Protein AF-A0A8J2THC9-F1 (afdb_monomer)

Radius of gyration: 13.98 Å; Cα contacts (8 Å, |Δi|>4): 64; chains: 1; bounding box: 25×40×31 Å

Structure (mmCIF, N/CA/C/O backbone):
data_AF-A0A8J2THC9-F1
#
_entry.id   AF-A0A8J2THC9-F1
#
loop_
_atom_site.group_PDB
_atom_site.id
_atom_site.type_symbol
_atom_site.label_atom_id
_atom_site.label_alt_id
_atom_site.label_comp_id
_atom_site.label_asym_id
_atom_site.label_entity_id
_atom_site.label_seq_id
_atom_site.pdbx_PDB_ins_code
_atom_site.Cartn_x
_atom_site.Cartn_y
_atom_site.Cartn_z
_atom_site.occupancy
_atom_site.B_iso_or_equiv
_atom_site.auth_seq_id
_atom_site.auth_comp_id
_atom_site.auth_asym_id
_atom_site.auth_atom_id
_atom_site.pdbx_PDB_model_num
ATOM 1 N N . MET A 1 1 ? 8.620 -0.823 -19.005 1.00 68.25 1 MET A N 1
ATOM 2 C CA . MET A 1 1 ? 9.401 -1.622 -18.018 1.00 68.25 1 MET A CA 1
ATOM 3 C C . MET A 1 1 ? 8.425 -1.948 -16.909 1.00 68.25 1 MET A C 1
ATOM 5 O O . MET A 1 1 ? 7.731 -1.033 -16.500 1.00 68.25 1 MET A O 1
ATOM 9 N N . ILE A 1 2 ? 8.343 -3.196 -16.440 1.00 77.62 2 ILE A N 1
ATOM 10 C CA . ILE A 1 2 ? 7.321 -3.567 -15.446 1.00 77.62 2 ILE A CA 1
ATOM 11 C C . ILE A 1 2 ? 7.784 -3.161 -14.039 1.00 77.62 2 ILE A C 1
ATOM 13 O O . ILE A 1 2 ? 8.831 -3.613 -13.577 1.00 77.62 2 ILE A O 1
ATOM 17 N N . TYR A 1 3 ? 6.990 -2.335 -13.363 1.00 81.00 3 TYR A N 1
ATOM 18 C CA . TYR A 1 3 ? 7.153 -1.910 -11.978 1.00 81.00 3 TYR A CA 1
ATOM 19 C C . TYR A 1 3 ? 6.309 -2.796 -11.065 1.00 81.00 3 TYR A C 1
ATOM 21 O O . TYR A 1 3 ? 5.084 -2.803 -11.155 1.00 81.00 3 TYR A O 1
ATOM 29 N N . LEU A 1 4 ? 6.960 -3.542 -10.175 1.00 81.88 4 LEU A N 1
ATOM 30 C CA . LEU A 1 4 ? 6.278 -4.325 -9.150 1.00 81.88 4 LEU A CA 1
ATOM 31 C C . LEU A 1 4 ? 6.023 -3.445 -7.922 1.00 81.88 4 LEU A C 1
ATOM 33 O O . LEU A 1 4 ? 6.967 -2.882 -7.369 1.00 81.88 4 LEU A O 1
ATOM 37 N N . LEU A 1 5 ? 4.764 -3.334 -7.501 1.00 83.06 5 LEU A N 1
ATOM 38 C CA . LEU A 1 5 ? 4.397 -2.580 -6.304 1.00 83.06 5 LEU A CA 1
ATOM 39 C C . LEU A 1 5 ? 4.612 -3.408 -5.040 1.00 83.06 5 LEU A C 1
ATOM 41 O O . LEU A 1 5 ? 4.187 -4.561 -4.963 1.00 83.06 5 LEU A O 1
ATOM 45 N N . ASP A 1 6 ? 5.216 -2.787 -4.032 1.00 86.31 6 ASP A N 1
ATOM 46 C CA . ASP A 1 6 ? 5.275 -3.312 -2.675 1.00 86.31 6 ASP A CA 1
ATOM 47 C C . ASP A 1 6 ? 4.085 -2.814 -1.838 1.00 86.31 6 ASP A C 1
ATOM 49 O O . ASP A 1 6 ? 3.394 -1.840 -2.169 1.00 86.31 6 ASP A O 1
ATOM 53 N N . THR A 1 7 ? 3.852 -3.484 -0.712 1.00 83.75 7 THR A N 1
ATOM 54 C CA . THR A 1 7 ? 2.756 -3.163 0.205 1.00 83.75 7 THR A CA 1
ATOM 55 C C . THR A 1 7 ? 2.869 -1.738 0.744 1.00 83.75 7 THR A C 1
ATOM 57 O O . THR A 1 7 ? 1.860 -1.036 0.820 1.00 83.75 7 THR A O 1
ATOM 60 N N . ASN A 1 8 ? 4.080 -1.254 1.047 1.00 85.00 8 ASN A N 1
ATOM 61 C CA . ASN A 1 8 ? 4.259 0.093 1.591 1.00 85.00 8 ASN A CA 1
ATOM 62 C C . ASN A 1 8 ? 3.911 1.178 0.565 1.00 85.00 8 ASN A C 1
ATOM 64 O O . ASN A 1 8 ? 3.232 2.142 0.923 1.00 85.00 8 ASN A O 1
ATOM 68 N N . THR A 1 9 ? 4.300 1.017 -0.706 1.00 84.62 9 THR A N 1
ATOM 69 C CA . THR A 1 9 ? 3.913 1.948 -1.782 1.00 84.62 9 THR A CA 1
ATOM 70 C C . THR A 1 9 ? 2.403 1.942 -1.996 1.00 84.62 9 THR A C 1
ATOM 72 O O . THR A 1 9 ? 1.801 3.012 -2.102 1.00 84.62 9 THR A O 1
ATOM 75 N N . CYS A 1 10 ? 1.764 0.767 -1.983 1.00 84.00 10 CYS A N 1
ATOM 76 C CA . CYS A 1 10 ? 0.308 0.659 -2.097 1.00 84.00 10 CYS A CA 1
ATOM 77 C C . CYS A 1 10 ? -0.406 1.372 -0.940 1.00 84.00 10 CYS A C 1
ATOM 79 O O . CYS A 1 1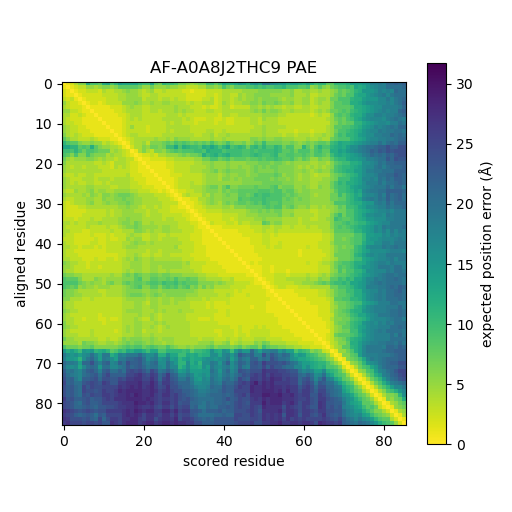0 ? -1.315 2.169 -1.165 1.00 84.00 10 CYS A O 1
ATOM 81 N N . ILE A 1 11 ? 0.040 1.155 0.300 1.00 84.81 11 ILE A N 1
ATOM 82 C CA . ILE A 1 11 ? -0.505 1.824 1.489 1.00 84.81 11 ILE A CA 1
ATOM 83 C C . ILE A 1 11 ? -0.278 3.340 1.421 1.00 84.81 11 ILE A C 1
ATOM 85 O O . ILE A 1 11 ? -1.172 4.110 1.775 1.00 84.81 11 ILE A O 1
ATOM 89 N N . ALA A 1 12 ? 0.894 3.792 0.970 1.00 85.62 12 ALA A N 1
ATOM 90 C CA . ALA A 1 12 ? 1.203 5.213 0.823 1.00 85.62 12 ALA A CA 1
ATOM 91 C C . ALA A 1 12 ? 0.318 5.891 -0.235 1.00 85.62 12 ALA A C 1
ATOM 93 O O . ALA A 1 12 ? -0.131 7.022 -0.017 1.00 85.62 12 ALA A O 1
ATOM 94 N N . TYR A 1 13 ? 0.037 5.191 -1.338 1.00 83.88 13 TYR A N 1
ATOM 95 C CA . TYR A 1 13 ? -0.870 5.644 -2.388 1.00 83.88 13 TYR A CA 1
ATOM 96 C C . TYR A 1 13 ? -2.320 5.717 -1.891 1.00 83.88 13 TYR A C 1
ATOM 98 O O . TYR A 1 13 ? -2.955 6.765 -2.007 1.00 83.88 13 TYR A O 1
ATOM 106 N N . ILE A 1 14 ? -2.819 4.639 -1.272 1.00 83.00 14 ILE A N 1
ATOM 107 C CA . ILE A 1 14 ? -4.183 4.539 -0.726 1.00 83.00 14 ILE A CA 1
ATOM 108 C C . ILE A 1 1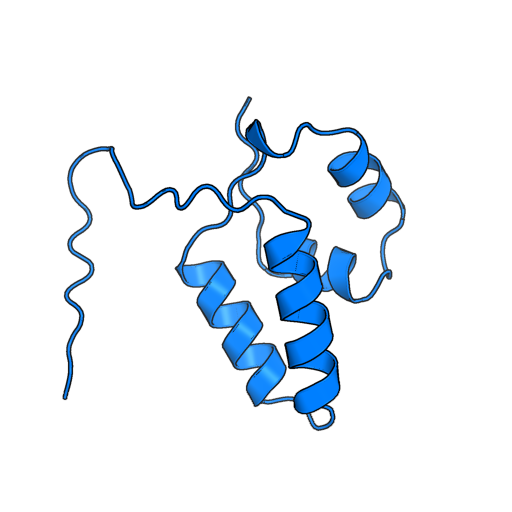4 ? -4.431 5.622 0.331 1.00 83.00 14 ILE A C 1
ATOM 110 O O . ILE A 1 14 ? -5.422 6.345 0.264 1.00 83.00 14 ILE A O 1
ATOM 114 N N . ASN A 1 1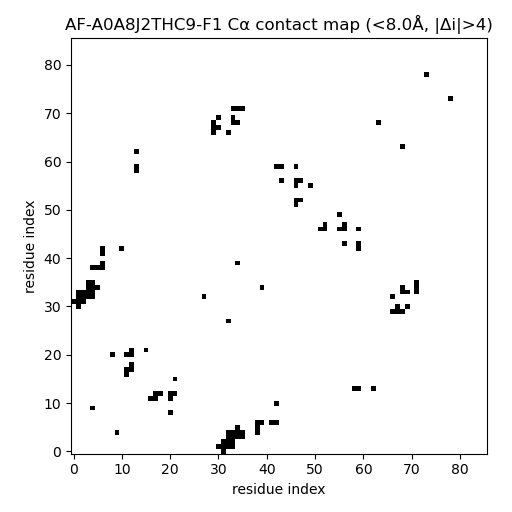5 ? -3.495 5.799 1.267 1.00 82.88 15 ASN A N 1
ATOM 115 C CA . ASN A 1 15 ? -3.612 6.802 2.328 1.00 82.88 15 ASN A CA 1
ATOM 116 C C . ASN A 1 15 ? -3.347 8.237 1.852 1.00 82.88 15 ASN A C 1
ATOM 118 O O . ASN A 1 15 ? -3.366 9.154 2.673 1.00 82.88 15 ASN A O 1
ATOM 122 N N . ARG A 1 16 ? -3.041 8.447 0.562 1.00 75.88 16 ARG A N 1
ATOM 123 C CA . ARG A 1 16 ? -2.698 9.753 -0.031 1.00 75.88 16 ARG A CA 1
ATOM 124 C C . ARG A 1 16 ? -1.577 10.494 0.710 1.00 75.88 16 ARG A C 1
ATOM 126 O O . ARG A 1 16 ? -1.471 11.712 0.612 1.00 75.88 16 ARG A O 1
ATOM 133 N N . ARG A 1 17 ? -0.731 9.768 1.449 1.00 72.00 17 ARG A N 1
ATOM 134 C CA . ARG A 1 17 ? 0.326 10.355 2.288 1.00 72.00 17 ARG A CA 1
ATOM 135 C C . ARG A 1 17 ? 1.525 10.822 1.477 1.00 72.00 17 ARG A C 1
ATOM 137 O O . ARG A 1 17 ? 2.256 11.687 1.942 1.00 72.00 17 ARG A O 1
ATOM 144 N N . ASN A 1 18 ? 1.743 10.247 0.294 1.00 74.31 18 ASN A N 1
ATOM 145 C CA . ASN A 1 18 ? 2.905 10.558 -0.525 1.00 74.31 18 ASN A CA 1
ATOM 146 C C . ASN A 1 18 ? 2.499 10.984 -1.942 1.00 74.31 18 ASN A C 1
ATOM 148 O O . ASN A 1 18 ? 2.142 10.155 -2.781 1.00 74.31 18 ASN A O 1
ATOM 152 N N . LEU A 1 19 ? 2.576 12.293 -2.196 1.00 75.31 19 LEU A N 1
ATOM 153 C CA . LEU A 1 19 ? 2.265 12.891 -3.496 1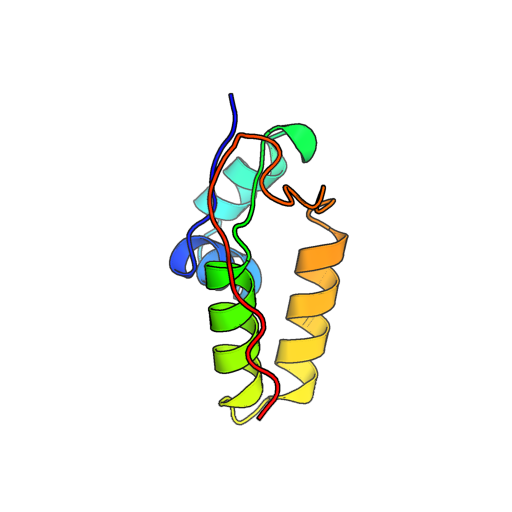.00 75.31 19 LEU A CA 1
ATOM 154 C C . LEU A 1 19 ? 3.220 12.404 -4.591 1.00 75.31 19 LEU A C 1
ATOM 156 O O . LEU A 1 19 ? 2.760 12.076 -5.677 1.00 75.31 19 LEU A O 1
ATOM 160 N N . SER A 1 20 ? 4.510 12.240 -4.283 1.00 80.75 20 SER A N 1
ATOM 161 C CA . SER A 1 20 ? 5.510 11.809 -5.271 1.00 80.75 20 SER A CA 1
ATOM 162 C C . SER A 1 20 ? 5.248 10.396 -5.805 1.00 80.75 20 SER A C 1
ATOM 164 O O . SER A 1 20 ? 5.366 10.139 -7.002 1.00 80.75 20 SER A O 1
ATOM 166 N N . VAL A 1 21 ? 4.816 9.477 -4.933 1.00 79.94 21 VAL A N 1
ATOM 167 C CA . VAL A 1 21 ? 4.421 8.113 -5.319 1.00 79.94 21 VAL A CA 1
ATOM 168 C C . VAL A 1 21 ? 3.190 8.147 -6.218 1.00 79.94 21 VAL A C 1
ATOM 170 O O . VAL A 1 21 ? 3.127 7.427 -7.211 1.00 79.94 21 VAL A O 1
ATOM 173 N N . ARG A 1 22 ? 2.221 9.002 -5.890 1.00 79.94 22 ARG A N 1
ATOM 174 C CA . ARG A 1 22 ? 0.984 9.143 -6.655 1.00 79.94 22 ARG A CA 1
ATOM 175 C C . ARG A 1 22 ? 1.221 9.755 -8.029 1.00 79.94 22 ARG A C 1
ATOM 177 O O . ARG A 1 22 ? 0.709 9.227 -9.006 1.00 79.94 22 ARG A O 1
ATOM 184 N N . GLU A 1 23 ? 2.005 10.822 -8.116 1.00 82.19 23 GLU A N 1
ATOM 185 C CA . GLU A 1 23 ? 2.384 11.442 -9.389 1.00 82.19 23 GLU A CA 1
ATOM 186 C C . GLU A 1 23 ? 3.135 10.457 -10.275 1.00 82.19 23 GLU A C 1
ATOM 188 O O . GLU A 1 23 ? 2.811 10.314 -11.451 1.00 82.19 23 GLU A O 1
ATOM 193 N N . ARG A 1 24 ? 4.073 9.702 -9.695 1.00 83.38 24 ARG A N 1
ATOM 194 C CA . ARG A 1 24 ? 4.817 8.685 -10.433 1.00 83.38 24 ARG A CA 1
ATOM 195 C C . ARG A 1 24 ? 3.919 7.552 -10.919 1.00 83.38 24 ARG A C 1
ATOM 197 O O . ARG A 1 24 ? 4.059 7.145 -12.062 1.00 83.38 24 ARG A O 1
ATOM 204 N N . LEU A 1 25 ? 2.993 7.062 -10.093 1.00 79.56 25 LEU A N 1
ATOM 205 C CA . LEU A 1 25 ? 2.045 6.020 -10.502 1.00 79.56 25 LEU A CA 1
ATOM 206 C C . LEU A 1 25 ? 1.055 6.509 -11.559 1.00 79.56 25 LEU A C 1
ATOM 208 O O . LEU A 1 25 ? 0.765 5.770 -12.489 1.00 79.56 25 LEU A O 1
ATOM 212 N N . ASN A 1 26 ? 0.596 7.756 -11.458 1.00 80.12 26 ASN A N 1
ATOM 213 C CA . ASN A 1 26 ? -0.280 8.366 -12.458 1.00 80.12 26 ASN A CA 1
ATOM 214 C C . ASN A 1 26 ? 0.439 8.646 -13.786 1.00 80.12 26 ASN A C 1
ATOM 216 O O . ASN A 1 26 ? -0.200 8.659 -14.832 1.00 80.12 26 ASN A O 1
ATOM 220 N N . ALA A 1 27 ? 1.751 8.897 -13.750 1.00 84.56 27 ALA A N 1
ATOM 221 C CA . ALA A 1 27 ? 2.569 9.079 -14.946 1.00 84.56 27 ALA A CA 1
ATOM 222 C C . ALA A 1 27 ? 2.905 7.750 -15.648 1.00 84.56 27 ALA A C 1
ATOM 224 O O . ALA A 1 27 ? 3.326 7.756 -16.805 1.00 84.56 27 ALA A O 1
ATOM 225 N N . LEU A 1 28 ? 2.749 6.618 -14.957 1.00 81.38 28 LEU A N 1
ATOM 226 C CA . LEU A 1 28 ? 2.988 5.290 -15.510 1.00 81.38 28 LEU A CA 1
ATOM 227 C C . LEU A 1 28 ? 1.728 4.746 -16.183 1.00 81.38 28 LEU A C 1
ATOM 229 O O . LEU A 1 28 ? 0.606 4.948 -15.724 1.00 81.38 28 LEU A O 1
ATOM 233 N N . SER A 1 29 ? 1.923 3.996 -17.267 1.00 77.06 29 SER A N 1
ATOM 234 C CA . SER A 1 29 ? 0.837 3.225 -17.864 1.00 77.06 29 SER A CA 1
ATOM 235 C C . SER A 1 29 ? 0.392 2.125 -16.893 1.00 77.06 29 SER A C 1
ATOM 237 O O . SER A 1 29 ? 1.255 1.436 -16.341 1.00 77.06 29 SER A O 1
ATOM 239 N N . PRO A 1 30 ? -0.919 1.861 -16.731 1.00 73.81 30 PRO A N 1
ATOM 240 C CA . PRO A 1 30 ? -1.405 0.726 -15.943 1.00 73.81 30 PRO A CA 1
ATOM 241 C C . PRO A 1 30 ? -0.833 -0.626 -16.399 1.00 73.81 30 PRO A C 1
ATOM 243 O O . PRO A 1 30 ? -0.726 -1.548 -15.600 1.00 73.81 30 PRO A O 1
ATOM 246 N N . LEU A 1 31 ? -0.427 -0.741 -17.671 1.00 75.62 31 LEU A N 1
ATOM 247 C CA . LEU A 1 31 ? 0.210 -1.939 -18.237 1.00 75.62 31 LEU A CA 1
ATOM 248 C C . LEU A 1 31 ? 1.652 -2.150 -17.761 1.00 75.62 31 LEU A C 1
ATOM 250 O O . LEU A 1 31 ? 2.159 -3.269 -17.802 1.00 75.62 31 LEU A O 1
ATOM 254 N N . ASP A 1 32 ? 2.314 -1.081 -17.325 1.00 79.31 32 ASP A N 1
ATOM 255 C CA . ASP A 1 32 ? 3.672 -1.128 -16.792 1.00 79.31 32 ASP A CA 1
ATOM 256 C C . ASP A 1 32 ? 3.683 -1.376 -15.279 1.00 79.31 32 ASP A C 1
ATOM 258 O O . ASP A 1 32 ? 4.759 -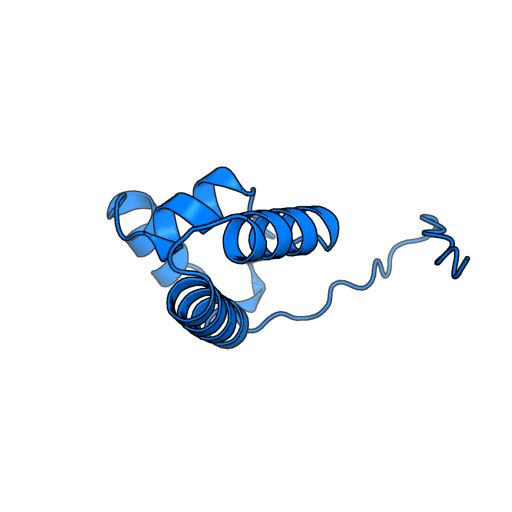1.449 -14.694 1.00 79.31 32 ASP A O 1
ATOM 262 N N . VAL A 1 33 ? 2.528 -1.526 -14.624 1.00 80.69 33 VAL A N 1
ATOM 263 C CA . VAL A 1 33 ? 2.439 -1.715 -13.172 1.00 80.69 33 VAL A CA 1
ATOM 264 C C . VAL A 1 33 ? 1.879 -3.096 -12.842 1.00 80.69 33 VAL A C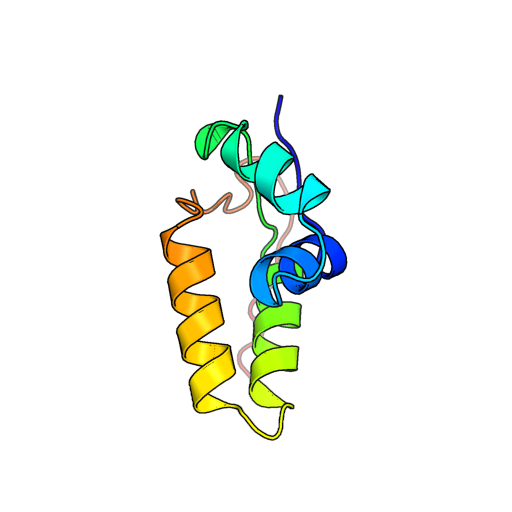 1
ATOM 266 O O . VAL A 1 33 ? 0.812 -3.487 -13.305 1.00 80.69 33 VAL A O 1
ATOM 269 N N . ALA A 1 34 ? 2.602 -3.838 -12.008 1.00 81.38 34 ALA A N 1
ATOM 270 C CA . ALA A 1 34 ? 2.229 -5.164 -11.542 1.00 81.38 34 ALA A CA 1
ATOM 271 C C . ALA A 1 34 ? 2.064 -5.187 -10.019 1.00 81.38 34 ALA A C 1
ATOM 273 O O . ALA A 1 34 ? 2.826 -4.563 -9.280 1.00 81.38 34 ALA A O 1
ATOM 274 N N . LEU A 1 35 ? 1.097 -5.973 -9.549 1.00 81.31 35 LEU A N 1
ATOM 275 C CA . LEU A 1 35 ? 0.883 -6.285 -8.138 1.00 81.31 35 LEU A CA 1
ATOM 276 C C . LEU A 1 35 ? 0.982 -7.803 -7.965 1.00 81.31 35 LEU A C 1
ATOM 278 O O . LEU A 1 35 ? 0.393 -8.543 -8.752 1.00 81.31 35 LEU A O 1
ATOM 282 N N . CYS A 1 36 ? 1.705 -8.279 -6.952 1.00 83.56 36 CYS A N 1
ATOM 283 C CA . CYS A 1 36 ? 1.725 -9.706 -6.638 1.00 83.56 36 CYS A CA 1
ATOM 284 C C . CYS A 1 36 ? 0.562 -10.099 -5.716 1.00 83.56 36 CYS A C 1
ATOM 286 O O . CYS A 1 36 ? 0.070 -9.296 -4.918 1.00 83.56 36 CYS A O 1
ATOM 288 N N . ASP A 1 37 ? 0.149 -11.367 -5.795 1.00 82.19 37 ASP A N 1
ATOM 289 C CA . ASP A 1 37 ? -0.946 -11.897 -4.974 1.00 82.19 37 ASP A CA 1
ATOM 290 C C . ASP A 1 37 ? -0.638 -11.825 -3.471 1.00 82.19 37 ASP A C 1
ATOM 292 O O . ASP A 1 37 ? -1.538 -11.578 -2.672 1.00 82.19 37 ASP A O 1
ATOM 296 N N . VAL A 1 38 ? 0.637 -11.961 -3.088 1.00 84.88 38 VAL A N 1
ATOM 297 C CA . VAL A 1 38 ? 1.086 -11.823 -1.692 1.00 84.88 38 VAL A CA 1
ATOM 298 C C . VAL A 1 38 ? 0.814 -10.410 -1.171 1.00 84.88 38 VAL A C 1
ATOM 300 O O . VAL A 1 38 ? 0.161 -10.258 -0.143 1.00 84.88 38 VAL A O 1
ATOM 303 N N . VAL A 1 39 ? 1.213 -9.372 -1.916 1.00 86.50 39 VAL A N 1
ATOM 304 C CA . VAL A 1 39 ? 0.949 -7.967 -1.548 1.00 86.50 39 VAL A CA 1
ATOM 305 C C . VAL A 1 39 ? -0.553 -7.694 -1.511 1.00 86.50 39 VAL A C 1
ATOM 307 O O . VAL A 1 39 ? -1.046 -7.037 -0.596 1.00 86.50 39 VAL A O 1
ATOM 310 N N . LYS A 1 40 ? -1.318 -8.243 -2.463 1.00 86.62 40 LYS A N 1
ATOM 311 C CA . LYS A 1 40 ? -2.783 -8.145 -2.442 1.00 86.62 40 LYS A CA 1
ATOM 312 C C . LYS A 1 40 ? -3.351 -8.730 -1.145 1.00 86.62 40 LYS A C 1
ATOM 314 O O . LYS A 1 40 ? -4.205 -8.099 -0.525 1.00 86.62 40 LYS A O 1
ATOM 319 N N . TYR A 1 41 ? -2.862 -9.892 -0.713 1.00 87.81 41 TYR A N 1
ATOM 320 C CA . TYR A 1 41 ? -3.290 -10.529 0.531 1.00 87.81 41 TYR A CA 1
ATOM 321 C C . TYR A 1 41 ? -2.922 -9.700 1.768 1.00 87.81 41 TYR A C 1
ATOM 323 O O . TYR A 1 41 ? -3.768 -9.508 2.638 1.00 87.81 41 TYR A O 1
ATOM 331 N N . GLU A 1 42 ? -1.711 -9.140 1.828 1.00 89.12 42 GLU A N 1
ATOM 332 C CA . GLU A 1 42 ? -1.287 -8.246 2.915 1.00 89.12 42 GLU A CA 1
ATOM 333 C C . GLU A 1 42 ? -2.166 -6.992 3.016 1.00 89.12 42 GLU A C 1
ATOM 335 O O . GLU A 1 42 ? -2.553 -6.592 4.116 1.00 89.12 42 GLU A O 1
ATOM 340 N N . LEU A 1 43 ? -2.544 -6.400 1.876 1.00 88.88 43 LEU A N 1
ATOM 341 C CA . LEU A 1 43 ? -3.441 -5.243 1.832 1.00 88.88 43 LEU A CA 1
ATOM 342 C C . LEU A 1 43 ? -4.841 -5.586 2.346 1.00 88.88 43 LEU A C 1
ATOM 344 O O . LEU A 1 43 ? -5.400 -4.839 3.153 1.00 88.88 43 LEU A O 1
ATOM 348 N N . TYR A 1 44 ? -5.399 -6.724 1.923 1.00 90.25 44 TYR A N 1
ATOM 349 C CA . TYR A 1 44 ? -6.679 -7.195 2.449 1.00 90.25 44 TYR A CA 1
ATOM 350 C C . TYR A 1 44 ? -6.585 -7.472 3.946 1.00 90.25 44 TYR A C 1
ATOM 352 O O . TYR A 1 44 ? -7.423 -6.987 4.700 1.00 90.25 44 TYR A O 1
ATOM 360 N N . TYR A 1 45 ? -5.555 -8.186 4.394 1.00 91.19 45 TYR A N 1
ATOM 361 C CA . TYR A 1 45 ? -5.337 -8.473 5.808 1.00 91.19 45 TYR A CA 1
ATOM 362 C C . TYR A 1 45 ? -5.256 -7.187 6.646 1.00 91.19 45 TYR A C 1
ATOM 364 O O . TYR A 1 45 ? -5.917 -7.078 7.679 1.00 91.19 45 TYR A O 1
ATOM 372 N N . GLY A 1 46 ? -4.524 -6.174 6.171 1.00 89.12 46 GLY A N 1
ATOM 373 C CA . GLY A 1 46 ? -4.458 -4.858 6.808 1.00 89.12 46 GLY A CA 1
ATOM 374 C C . GLY A 1 46 ? -5.814 -4.145 6.869 1.00 89.12 46 GLY A C 1
ATOM 375 O O . GLY A 1 46 ? -6.159 -3.572 7.904 1.00 89.12 46 GLY A O 1
ATOM 376 N N . ALA A 1 47 ? -6.614 -4.222 5.801 1.00 90.75 47 ALA A N 1
ATOM 377 C CA . ALA A 1 47 ? -7.962 -3.658 5.773 1.00 90.75 47 ALA A CA 1
ATOM 378 C C . ALA A 1 47 ? -8.914 -4.378 6.748 1.00 90.75 47 ALA A C 1
ATOM 380 O O . ALA A 1 47 ? -9.648 -3.710 7.474 1.00 90.75 47 ALA A O 1
ATOM 381 N N . TYR A 1 48 ? -8.858 -5.715 6.812 1.00 91.62 48 TYR A N 1
ATOM 382 C CA . TYR A 1 48 ? -9.650 -6.549 7.726 1.00 91.62 48 TYR A CA 1
ATOM 383 C C . TYR A 1 48 ? -9.292 -6.338 9.199 1.00 91.62 48 TYR A C 1
ATOM 385 O O . TYR A 1 48 ? -10.171 -6.372 10.053 1.00 91.62 48 TYR A O 1
ATOM 393 N N . ARG A 1 49 ? -8.013 -6.099 9.505 1.00 92.44 49 ARG A N 1
ATOM 394 C CA . ARG A 1 49 ? -7.533 -5.880 10.878 1.00 92.44 49 ARG A CA 1
ATOM 395 C C . ARG A 1 49 ? -7.815 -4.466 11.407 1.00 92.44 49 ARG A C 1
ATOM 397 O O . ARG A 1 49 ? -7.664 -4.215 12.600 1.00 92.44 49 ARG A O 1
ATOM 404 N N . SER A 1 50 ? -8.175 -3.521 10.543 1.00 87.12 50 SER A N 1
ATOM 405 C CA . SER A 1 50 ? -8.396 -2.128 10.934 1.00 87.12 50 SER A CA 1
ATOM 406 C C . SER A 1 50 ? -9.759 -1.911 11.596 1.00 87.12 50 SER A C 1
ATOM 408 O O . SER A 1 50 ? -10.742 -2.559 11.250 1.00 87.12 50 SER A O 1
ATOM 410 N N . SER A 1 51 ? -9.850 -0.912 12.479 1.00 88.50 51 SER A N 1
ATOM 411 C CA . SER A 1 51 ? -11.119 -0.466 13.069 1.00 88.50 51 SER A CA 1
ATOM 412 C C . SER A 1 51 ? -12.101 0.108 12.038 1.00 88.50 51 SER A C 1
ATOM 414 O O . SER A 1 51 ? -13.308 0.069 12.256 1.00 88.50 51 SER A O 1
ATOM 416 N N . ARG A 1 52 ? -11.603 0.615 10.900 1.00 90.06 52 ARG A N 1
ATOM 417 C CA . ARG A 1 52 ? -12.400 1.189 9.795 1.00 90.06 52 ARG A CA 1
ATOM 418 C C . ARG A 1 52 ? -12.492 0.223 8.613 1.00 90.06 52 ARG A C 1
ATOM 420 O O . ARG A 1 52 ? -12.191 0.568 7.473 1.00 90.06 52 ARG A O 1
ATOM 427 N N . GLN A 1 53 ? -12.875 -1.018 8.895 1.00 91.25 53 GLN A N 1
ATOM 428 C CA . GLN A 1 53 ? -12.825 -2.125 7.942 1.00 91.25 53 GLN A CA 1
ATOM 429 C C . GLN A 1 53 ? -13.585 -1.853 6.631 1.00 91.25 53 GLN A C 1
ATOM 431 O O . GLN A 1 53 ? -13.021 -2.018 5.553 1.00 91.25 53 GLN A O 1
ATOM 436 N N . GLN A 1 54 ? -14.849 -1.420 6.701 1.00 90.81 54 GLN A N 1
ATOM 437 C CA . GLN A 1 54 ? -15.676 -1.191 5.504 1.00 90.81 54 GLN A CA 1
ATOM 438 C C . GLN A 1 54 ? -15.102 -0.099 4.594 1.00 90.81 54 GLN A C 1
ATOM 440 O O . GLN A 1 54 ? -15.030 -0.283 3.381 1.00 90.81 54 GLN A O 1
ATOM 445 N N . GLU A 1 55 ? -14.646 1.008 5.176 1.00 89.75 55 GLU A N 1
ATOM 446 C CA . GLU A 1 55 ? -14.068 2.135 4.440 1.00 89.75 55 GLU A CA 1
ATOM 447 C C . GLU A 1 55 ? -12.734 1.762 3.786 1.00 89.75 55 GLU A C 1
ATOM 449 O O . GLU A 1 55 ? -12.502 2.054 2.610 1.00 89.75 55 GLU A O 1
ATOM 454 N N . ASN A 1 56 ? -11.882 1.031 4.509 1.00 90.19 56 ASN A N 1
ATOM 455 C CA . ASN A 1 56 ? -10.613 0.554 3.971 1.00 90.19 56 ASN A CA 1
ATOM 456 C C . ASN A 1 56 ? -10.819 -0.471 2.852 1.00 90.19 56 ASN A C 1
ATOM 458 O O . ASN A 1 56 ? -10.110 -0.427 1.850 1.00 90.19 56 ASN A O 1
ATOM 462 N N . LEU A 1 57 ? -11.799 -1.370 2.985 1.00 90.56 57 LEU A N 1
ATOM 463 C CA . LEU A 1 57 ? -12.140 -2.329 1.933 1.00 90.56 57 LEU A CA 1
ATOM 464 C C . LEU A 1 57 ? -12.716 -1.638 0.693 1.00 90.56 57 LEU A C 1
ATOM 466 O O . LEU A 1 57 ? -12.372 -2.030 -0.421 1.00 90.56 57 LEU A O 1
ATOM 470 N N . ALA A 1 58 ? -13.560 -0.615 0.861 1.00 90.62 58 ALA A N 1
ATOM 471 C CA . ALA A 1 58 ? -14.072 0.180 -0.253 1.00 90.62 58 ALA A CA 1
ATOM 472 C C . ALA A 1 58 ? -12.929 0.894 -0.993 1.00 90.62 58 ALA A C 1
ATOM 474 O O . ALA A 1 58 ? -12.782 0.731 -2.203 1.00 90.62 58 ALA A O 1
ATOM 475 N N . THR A 1 59 ? -12.046 1.566 -0.251 1.00 89.25 59 THR A N 1
ATOM 476 C CA . THR A 1 59 ? -10.881 2.264 -0.817 1.00 89.25 59 THR A CA 1
ATOM 477 C C . THR A 1 59 ? -9.924 1.295 -1.520 1.00 89.25 59 THR A C 1
ATOM 479 O O . THR A 1 59 ? -9.429 1.576 -2.611 1.00 89.25 59 THR A O 1
ATOM 482 N N . LEU A 1 60 ? -9.680 0.119 -0.930 1.00 88.50 60 LEU A N 1
ATOM 483 C CA . LEU A 1 60 ? -8.841 -0.917 -1.533 1.00 88.50 60 LEU A CA 1
ATOM 484 C C . LEU A 1 60 ? -9.451 -1.449 -2.837 1.00 88.50 60 LEU A C 1
ATOM 486 O O . LEU A 1 60 ? -8.724 -1.679 -3.800 1.00 88.50 60 LEU A O 1
ATOM 490 N N . ARG A 1 61 ? -10.776 -1.628 -2.897 1.00 87.31 61 ARG A N 1
ATOM 491 C CA . ARG A 1 61 ? -11.469 -2.038 -4.128 1.00 87.31 61 ARG A CA 1
ATOM 492 C C . ARG A 1 61 ? -11.334 -0.987 -5.223 1.00 87.31 61 ARG A C 1
ATOM 494 O O . ARG A 1 61 ? -10.988 -1.349 -6.340 1.00 87.31 61 ARG A O 1
ATOM 501 N N . GLU A 1 62 ? -11.542 0.288 -4.907 1.00 85.75 62 GLU A N 1
ATOM 502 C CA . GLU A 1 62 ? -11.346 1.381 -5.869 1.00 85.75 62 GLU A CA 1
ATOM 503 C C . GLU A 1 62 ? -9.907 1.423 -6.392 1.00 85.75 62 GLU A C 1
ATOM 505 O O . GLU A 1 62 ? -9.686 1.521 -7.598 1.00 85.75 62 GLU A O 1
ATOM 510 N N . PHE A 1 63 ? -8.924 1.269 -5.502 1.00 84.00 63 PHE A N 1
ATOM 511 C CA . PHE A 1 63 ? -7.512 1.195 -5.872 1.00 84.00 63 PHE A CA 1
ATOM 512 C C . PHE A 1 63 ? -7.221 0.041 -6.839 1.00 84.00 63 PHE A C 1
ATOM 514 O O . PHE A 1 63 ? -6.576 0.249 -7.865 1.00 84.00 63 PHE A O 1
ATOM 521 N N . LEU A 1 64 ? -7.731 -1.158 -6.544 1.00 81.69 64 LEU A N 1
ATOM 522 C CA . LEU A 1 64 ? -7.549 -2.351 -7.377 1.00 81.69 64 LEU A CA 1
ATOM 523 C C . LEU A 1 64 ? -8.321 -2.310 -8.704 1.00 81.69 64 LEU A C 1
ATOM 525 O O . LEU A 1 64 ? -8.012 -3.093 -9.593 1.00 81.69 64 LEU A O 1
ATOM 529 N N . VAL A 1 65 ? -9.339 -1.458 -8.831 1.00 82.19 65 VAL A N 1
ATOM 530 C CA . VAL A 1 65 ? -10.030 -1.199 -10.106 1.00 82.19 65 VAL A CA 1
ATOM 531 C C . VAL A 1 65 ? -9.271 -0.148 -10.918 1.00 82.19 65 VAL A C 1
ATOM 533 O O . VAL A 1 65 ? -9.162 -0.266 -12.137 1.00 82.19 65 VAL A O 1
ATOM 536 N N . SER A 1 66 ? -8.737 0.8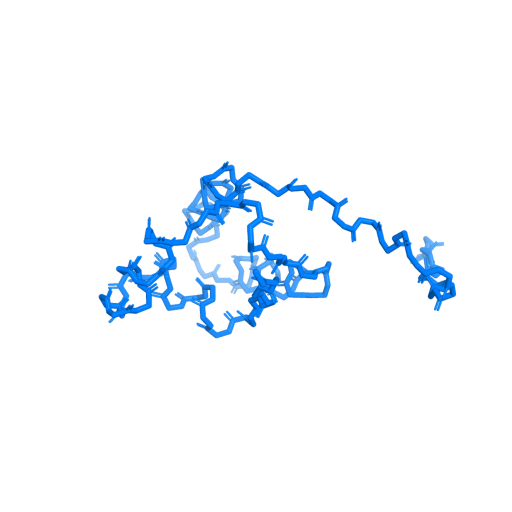74 -10.243 1.00 75.56 66 SER A N 1
ATOM 537 C CA . SER A 1 66 ? -7.995 1.978 -10.859 1.00 75.56 66 SER A CA 1
ATOM 538 C C . SER A 1 66 ? -6.653 1.529 -11.439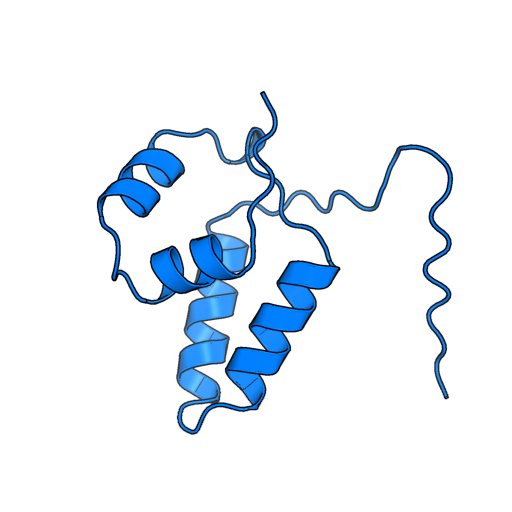 1.00 75.56 66 SER A C 1
ATOM 540 O O . SER A 1 66 ? -6.326 1.862 -12.577 1.00 75.56 66 SER A O 1
ATOM 542 N N . LEU A 1 67 ? -5.903 0.720 -10.691 1.00 69.88 67 LEU A N 1
ATOM 543 C CA . LEU A 1 67 ? -4.858 -0.116 -11.263 1.00 69.88 67 LEU A CA 1
ATOM 544 C C . LEU A 1 67 ? -5.580 -1.197 -12.042 1.00 69.88 67 LEU A C 1
ATOM 546 O O . LEU A 1 67 ? -6.122 -2.103 -11.432 1.00 69.88 67 LEU A O 1
ATOM 550 N N . SER A 1 68 ? -5.653 -1.108 -13.362 1.00 56.22 68 SER A N 1
ATOM 551 C CA . SER A 1 68 ? -6.218 -2.180 -14.179 1.00 56.22 68 SER A CA 1
ATOM 552 C C . SER A 1 68 ? -5.373 -3.444 -13.979 1.00 56.22 68 SER A C 1
ATOM 554 O O . SER A 1 68 ? -4.401 -3.662 -14.698 1.00 56.22 68 SER A O 1
ATOM 556 N N . VAL A 1 69 ? -5.684 -4.237 -12.944 1.00 53.19 69 VAL A N 1
ATOM 557 C CA . VAL A 1 69 ? -4.924 -5.425 -12.560 1.00 53.19 69 VAL A CA 1
ATOM 558 C C . VAL A 1 69 ? -5.126 -6.447 -13.663 1.00 53.19 69 VAL A C 1
ATOM 560 O O . VAL A 1 69 ? -6.061 -7.247 -13.644 1.00 53.19 69 VAL A O 1
ATOM 563 N N . TYR A 1 70 ? -4.209 -6.458 -14.624 1.00 47.19 70 TYR A N 1
ATOM 564 C CA . TYR A 1 70 ? -3.888 -7.697 -15.295 1.00 47.19 70 TYR A CA 1
ATOM 565 C C . TYR A 1 70 ? -3.374 -8.611 -14.195 1.00 47.19 70 TYR A C 1
ATOM 567 O O . TYR A 1 70 ? -2.302 -8.392 -13.632 1.00 47.19 70 TYR A O 1
ATOM 575 N N . LEU A 1 71 ? -4.195 -9.601 -13.844 1.00 43.59 71 LEU A N 1
ATOM 576 C CA . LEU A 1 71 ? -3.753 -10.797 -13.154 1.00 43.59 71 LEU A CA 1
ATOM 577 C C . LEU A 1 71 ? -2.539 -11.313 -13.927 1.00 43.59 71 LEU A C 1
ATOM 579 O O . LEU A 1 71 ? -2.665 -12.086 -14.875 1.00 43.59 71 LEU A O 1
ATOM 583 N N . LEU A 1 72 ? -1.340 -10.929 -13.498 1.00 43.16 72 LEU A N 1
ATOM 584 C CA . LEU A 1 72 ? -0.187 -11.791 -13.633 1.00 43.16 72 LEU A CA 1
ATOM 585 C C . LEU A 1 72 ? -0.418 -12.951 -12.661 1.00 43.16 72 LEU A C 1
ATOM 587 O O . LEU A 1 72 ? 0.323 -13.147 -11.706 1.00 43.16 72 LEU A O 1
ATOM 591 N N . THR A 1 73 ? -1.430 -13.779 -12.955 1.00 40.25 73 THR A N 1
ATOM 592 C CA . THR A 1 73 ? -1.253 -15.209 -12.773 1.00 40.25 73 THR A CA 1
ATOM 593 C C . THR A 1 73 ? 0.054 -15.506 -13.474 1.00 40.25 73 THR A C 1
ATOM 595 O O . THR A 1 73 ? 0.172 -15.310 -14.683 1.00 40.25 73 THR A O 1
ATOM 598 N N . VAL A 1 74 ? 1.046 -15.864 -12.671 1.00 45.03 74 VAL A N 1
ATOM 599 C CA . VAL A 1 74 ? 2.407 -16.242 -13.026 1.00 45.03 74 VAL A CA 1
ATOM 600 C C . VAL A 1 74 ? 2.419 -17.065 -14.321 1.00 45.03 74 VAL A C 1
ATOM 602 O O . VAL A 1 74 ? 2.426 -18.292 -14.306 1.00 45.03 74 VAL A O 1
ATOM 605 N N . LYS A 1 75 ? 2.450 -16.409 -15.486 1.00 39.41 75 LYS A N 1
ATOM 606 C CA . LYS A 1 75 ? 2.649 -17.071 -16.779 1.00 39.41 75 LYS A CA 1
ATOM 607 C C . LYS A 1 75 ? 4.132 -17.049 -17.125 1.00 39.41 75 LYS A C 1
ATOM 609 O O . LYS A 1 75 ? 4.533 -16.709 -18.229 1.00 39.41 75 LYS A O 1
ATOM 614 N N . ARG A 1 76 ? 4.960 -17.447 -16.158 1.00 37.28 76 ARG A N 1
ATOM 615 C CA . ARG A 1 76 ? 6.307 -17.975 -16.387 1.00 37.28 76 ARG A CA 1
ATOM 616 C C . ARG A 1 76 ? 6.590 -19.050 -15.338 1.00 37.28 76 ARG A C 1
ATOM 618 O O . ARG A 1 76 ? 6.918 -18.746 -14.205 1.00 37.28 76 ARG A O 1
ATOM 625 N N . ARG A 1 77 ? 6.374 -20.299 -15.773 1.00 40.69 77 ARG A N 1
ATOM 626 C CA . ARG A 1 77 ? 6.880 -21.592 -15.269 1.00 40.69 77 ARG A CA 1
ATOM 627 C C . ARG A 1 77 ? 7.306 -21.642 -13.788 1.00 40.69 77 ARG A C 1
ATOM 629 O O . ARG A 1 77 ? 8.363 -21.140 -13.437 1.00 40.69 77 ARG A O 1
ATOM 636 N N . ARG A 1 78 ? 6.562 -22.448 -13.016 1.00 38.91 78 ARG A N 1
ATOM 637 C CA . ARG A 1 78 ? 6.841 -22.922 -11.643 1.00 38.91 78 ARG A CA 1
ATOM 638 C C . ARG A 1 78 ? 6.762 -21.853 -10.552 1.00 38.91 78 ARG A C 1
ATOM 640 O O . ARG A 1 78 ? 7.776 -21.403 -10.048 1.00 38.91 78 ARG A O 1
ATOM 647 N N . PHE A 1 79 ? 5.554 -21.600 -10.066 1.00 34.41 79 PHE A N 1
ATOM 648 C CA . PHE A 1 79 ? 5.343 -21.522 -8.622 1.00 34.41 79 PHE A CA 1
ATOM 649 C C . PHE A 1 79 ? 3.977 -22.138 -8.332 1.00 34.41 79 PHE A C 1
ATOM 651 O O . PHE A 1 79 ? 2.935 -21.587 -8.673 1.00 34.41 79 PHE A O 1
ATOM 658 N N . VAL A 1 80 ? 4.010 -23.367 -7.823 1.00 37.41 80 VAL A N 1
ATOM 659 C CA . VAL A 1 80 ? 2.836 -24.078 -7.327 1.00 37.41 80 VAL A CA 1
ATOM 660 C C . VAL A 1 80 ? 2.472 -23.393 -6.016 1.00 37.41 80 VAL A C 1
ATOM 662 O O . VAL A 1 80 ? 3.109 -23.639 -4.998 1.00 37.41 80 VAL A O 1
ATOM 665 N N . VAL A 1 81 ? 1.498 -22.486 -6.042 1.00 39.47 81 VAL A N 1
ATOM 666 C CA . VAL A 1 81 ? 0.812 -22.074 -4.816 1.00 39.47 81 VAL A CA 1
ATOM 667 C C . VAL A 1 81 ? -0.330 -23.060 -4.651 1.00 39.47 81 VAL A C 1
ATOM 669 O O . VAL A 1 81 ? -1.406 -22.901 -5.225 1.00 39.47 81 VAL A O 1
ATOM 672 N N . THR A 1 82 ? -0.042 -24.158 -3.957 1.00 38.69 82 THR A N 1
ATOM 673 C CA . THR A 1 82 ? -1.041 -25.141 -3.551 1.00 38.69 82 THR A CA 1
ATOM 674 C C . THR A 1 82 ? -2.039 -24.418 -2.655 1.00 38.69 82 THR A C 1
ATOM 676 O O . THR A 1 82 ? -1.723 -24.040 -1.529 1.00 38.69 82 THR A O 1
ATOM 679 N N . PHE A 1 83 ? -3.230 -24.169 -3.190 1.00 39.09 83 PHE A N 1
ATOM 680 C CA . PHE A 1 83 ? -4.376 -23.661 -2.453 1.00 39.09 83 PHE A CA 1
ATOM 681 C C . PHE A 1 83 ? -4.837 -24.783 -1.510 1.00 39.09 83 PHE A C 1
ATOM 683 O O . PHE A 1 83 ? -5.615 -25.655 -1.891 1.00 39.09 83 PHE A O 1
ATOM 690 N N . GLY A 1 84 ? -4.264 -24.827 -0.309 1.00 36.38 84 GLY A N 1
ATOM 691 C CA . GLY A 1 84 ? -4.705 -25.710 0.763 1.00 36.38 84 GLY A CA 1
ATOM 692 C C . GLY A 1 84 ? -6.000 -25.175 1.358 1.00 36.38 84 GLY A C 1
ATOM 693 O O . GLY A 1 84 ? -5.964 -24.401 2.306 1.00 36.38 84 GLY A O 1
ATOM 694 N N . LEU A 1 85 ? -7.129 -25.565 0.767 1.00 38.50 85 LEU A N 1
ATOM 695 C CA . LEU A 1 85 ? -8.397 -25.678 1.480 1.00 38.50 85 LEU A CA 1
ATOM 696 C C . LEU A 1 85 ? -8.223 -26.754 2.561 1.00 38.50 85 LEU A C 1
ATOM 698 O O . LEU A 1 85 ? -8.147 -27.938 2.231 1.00 38.50 85 LEU A O 1
ATOM 702 N N . LEU A 1 86 ? -8.132 -26.322 3.817 1.00 37.25 86 LEU A N 1
ATOM 703 C CA . LEU A 1 86 ? -8.462 -27.079 5.026 1.00 37.25 86 LEU A CA 1
ATOM 704 C C . LEU A 1 86 ? -8.797 -26.089 6.143 1.00 37.25 86 LEU A C 1
ATOM 706 O O . LEU A 1 86 ? -8.019 -25.124 6.314 1.00 37.25 86 LEU A O 1
#

Nearest PDB structures (foldseek):
  5ed0-assembly2_B  TM=9.242E-01  e=8.893E-04  Shigella flexneri
  5ecw-assembly1_A  TM=9.265E-01  e=1.368E-03  Shigella flexneri
  5ecy-assembly1_E  TM=9.193E-01  e=1.646E-03  Shigella flexneri
  9h6a-assembly1_A  TM=8.886E-01  e=2.863E-03  Escherichia coli KLY
  5ecw-assembly1_B  TM=8.571E-01  e=8.668E-03  Shigella flexneri

Sequence (86 aa):
MIYLLDTNTCIAYINRRNLSVRERLNALSPLDVALCDVVKYELYYGAYRSSRQQENLATLREFLVSLSVYLLTVKRRRFVVTFGLL

Mean predicted aligned error: 9.27 Å

Secondary structure (DSSP, 8-state):
-PEEEPHHHHHHHHTT--HHHHHHHHHS-GGGEEE-HHHHHHHHHHHHHSTTHHHHHHHHHHHHHHTT-------SS---------

Solvent-accessible surface area (backbone atoms only — not comparable to full-atom values): 5299 Å² total; per-residue (Å²): 120,80,44,75,57,51,56,66,59,51,51,32,45,75,68,64,73,36,64,70,61,42,54,52,56,68,73,44,58,49,88,31,51,42,69,50,71,66,42,52,48,52,53,49,51,53,24,68,72,38,96,58,29,69,63,4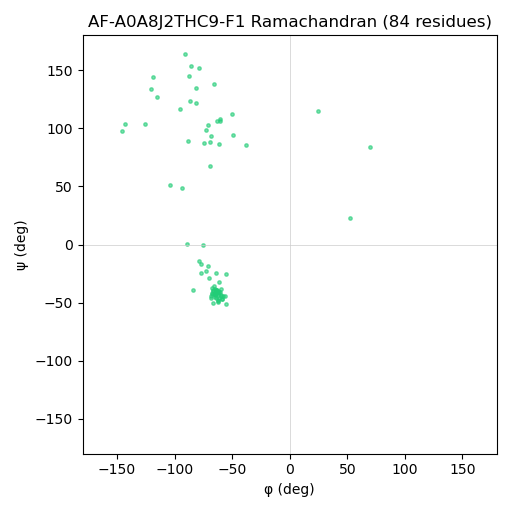1,46,52,52,50,51,54,48,55,59,70,44,55,69,71,75,71,65,76,87,67,83,87,80,87,78,77,80,76,88,126

Foldseek 3Di:
DADEDALVLLVCCLVVVDPVSVVVVVVDDLVNYAYDPVSVVVQLVVLCPDPNNVVSVVSSVVSCVVSVHPPCPPPPDDDPPPPDDD

pLDDT: mean 74.28, std 18.38, range [34.41, 92.44]